Protein AF-L8GCL2-F1 (afdb_monomer)

Radius of gyration: 21.49 Å; Cα contacts (8 Å, |Δi|>4): 39; chains: 1; bounding box: 48×72×43 Å

Mean predicted aligned error: 13.48 Å

Nearest PDB structures (foldseek):
  8ijm-assembly1_A  TM=4.535E-01  e=7.725E+00  Rattus
  4wwf-assembly1_A-3  TM=2.979E-01  e=4.699E+00  Cupriavidus metallidurans CH34
  4wwf-assembly2_B-2  TM=3.546E-01  e=8.221E+00  Cupriavidus metallidurans CH34

Organism: Acanthamoeba castellanii (strain ATCC 30010 / Neff) (NCBI:txid1257118)

InterPro domains:
  IPR007918 Mitochondrial distribution/morphology family 35/apoptosis [PF05254] (31-89)
  IPR007918 Mitochondrial distribution/morphology family 35/apoptosis [PTHR46403] (29-92)

pLDDT: mean 75.1, std 18.3, range [28.34, 94.44]

Solvent-accessible surface area (backbone atoms only — not comparable to full-atom values): 6617 Å² total; per-residue (Å²): 142,78,83,82,90,77,89,85,83,87,81,89,81,95,64,98,60,83,76,84,74,57,88,85,56,57,64,89,44,87,66,48,54,47,70,43,41,50,60,24,47,59,45,42,54,57,47,48,63,31,35,80,71,69,77,44,90,67,77,82,47,49,70,44,42,53,54,29,51,50,47,51,51,51,40,29,49,76,70,71,44,46,67,54,63,60,56,66,72,54,57,72,64,71,47,47,63,56,56,59,64,70,74,114

Foldseek 3Di:
DDDDDDDDDDDDDPDPDPPLCCVVFDLVDPCGLVVLVVLLVVVVVVQVVCVVVVNDPDPPSVVSVVSSVVRVCVSCVVVVNNVVVVVVVDDPCVCVVVVVVVVD

Secondary structure (DSSP, 8-state):
---------------SS-----TT--TTSTTTTHHHHHHHHHHHHHHHHHHTTT---S-TTHHHHHHHHHHHHHHHHHTT-HHHHHHHTS-GGGGHHHHHHTT-

Structure (mmCIF, N/CA/C/O backbone):
data_AF-L8GCL2-F1
#
_entry.id   AF-L8GCL2-F1
#
loop_
_atom_site.group_PDB
_atom_site.id
_atom_site.type_symbol
_atom_site.label_atom_id
_atom_site.label_alt_id
_atom_site.label_comp_id
_atom_site.label_asym_id
_atom_site.label_entity_id
_atom_site.label_seq_id
_atom_site.pdbx_PDB_ins_code
_atom_site.Cartn_x
_atom_site.Cartn_y
_atom_site.Cartn_z
_atom_site.occupancy
_atom_site.B_iso_or_equiv
_atom_site.auth_seq_id
_atom_site.auth_comp_id
_atom_site.auth_asym_id
_atom_site.auth_atom_id
_atom_site.pdbx_PDB_model_num
ATOM 1 N N . MET A 1 1 ? 35.495 -35.179 -23.132 1.00 39.00 1 MET A N 1
ATOM 2 C CA . MET A 1 1 ? 34.180 -34.550 -23.377 1.00 39.00 1 MET A CA 1
ATOM 3 C C . MET A 1 1 ? 33.341 -34.724 -22.124 1.00 39.00 1 MET A C 1
ATOM 5 O O . MET A 1 1 ? 33.118 -35.861 -21.756 1.00 39.00 1 MET A O 1
ATOM 9 N N . SER A 1 2 ? 32.859 -33.744 -21.382 1.00 42.06 2 SER A N 1
ATOM 10 C CA . SER A 1 2 ? 33.293 -32.388 -21.056 1.00 42.06 2 SER A CA 1
ATOM 11 C C . SER A 1 2 ? 32.571 -32.106 -19.733 1.00 42.06 2 SER A C 1
ATOM 13 O O . SER A 1 2 ? 31.352 -32.066 -19.709 1.00 42.06 2 SER A O 1
ATOM 15 N N . GLN A 1 3 ? 33.346 -32.065 -18.651 1.00 43.91 3 GLN A N 1
ATOM 16 C CA . GLN A 1 3 ? 33.168 -31.323 -17.396 1.00 43.91 3 GLN A CA 1
ATOM 17 C C . GLN A 1 3 ? 31.730 -30.956 -16.961 1.00 43.91 3 GLN A C 1
ATOM 19 O O . GLN A 1 3 ? 31.133 -30.015 -17.474 1.00 43.91 3 GLN A O 1
ATOM 24 N N . GLN A 1 4 ? 31.250 -31.628 -15.910 1.00 48.34 4 GLN A N 1
ATOM 25 C CA . GLN A 1 4 ? 30.406 -31.006 -14.881 1.00 48.34 4 GLN A CA 1
ATOM 26 C C . GLN A 1 4 ? 31.279 -30.070 -14.024 1.00 48.34 4 GLN A C 1
ATOM 28 O O . GLN A 1 4 ? 32.401 -30.467 -13.699 1.00 48.34 4 GLN A O 1
ATOM 33 N N . PRO A 1 5 ? 30.791 -28.907 -13.565 1.00 50.75 5 PRO A N 1
ATOM 34 C CA . PRO A 1 5 ? 31.339 -28.262 -12.383 1.00 50.75 5 PRO A CA 1
ATOM 35 C C . PRO A 1 5 ? 30.632 -28.779 -11.126 1.00 50.75 5 PRO A C 1
ATOM 37 O O . PRO A 1 5 ? 29.406 -28.872 -11.062 1.00 50.75 5 PRO A O 1
ATOM 40 N N . LYS A 1 6 ? 31.461 -29.107 -10.141 1.00 37.75 6 LYS A N 1
ATOM 41 C CA . LYS A 1 6 ? 31.167 -29.510 -8.768 1.00 37.75 6 LYS A CA 1
ATOM 42 C C . LYS A 1 6 ? 31.747 -28.423 -7.844 1.00 37.75 6 LYS A C 1
ATOM 44 O O . LYS A 1 6 ? 32.737 -27.806 -8.231 1.00 37.75 6 LYS A O 1
ATOM 49 N N . GLU A 1 7 ? 31.156 -28.300 -6.646 1.00 41.28 7 GLU A N 1
ATOM 50 C CA . GLU A 1 7 ? 31.652 -27.611 -5.425 1.00 41.28 7 GLU A CA 1
ATOM 51 C C . GLU A 1 7 ? 31.465 -26.077 -5.325 1.00 41.28 7 GLU A C 1
ATOM 53 O O . GLU A 1 7 ? 31.474 -25.390 -6.335 1.00 41.28 7 GLU A O 1
ATOM 58 N N . GLU A 1 8 ? 31.261 -25.441 -4.159 1.00 33.53 8 GLU A N 1
ATOM 59 C CA . GLU A 1 8 ? 31.240 -25.843 -2.734 1.00 33.53 8 GLU A CA 1
ATOM 60 C C . GLU A 1 8 ? 30.460 -24.800 -1.891 1.00 33.53 8 GLU A C 1
ATOM 62 O O . GLU A 1 8 ? 30.098 -23.728 -2.373 1.00 33.53 8 GLU A O 1
ATOM 67 N N . ALA A 1 9 ? 30.186 -25.138 -0.630 1.00 38.72 9 ALA A N 1
ATOM 68 C CA . ALA A 1 9 ? 29.299 -24.447 0.305 1.00 38.72 9 ALA A CA 1
ATOM 69 C C . ALA A 1 9 ? 29.918 -23.268 1.107 1.00 38.72 9 ALA A C 1
ATOM 71 O O . ALA A 1 9 ? 31.077 -23.340 1.490 1.00 38.72 9 ALA A O 1
ATOM 72 N N . ALA A 1 10 ? 29.042 -22.300 1.461 1.00 49.88 10 ALA A N 1
ATOM 73 C CA . ALA A 1 10 ? 28.912 -21.501 2.716 1.00 49.88 10 ALA A CA 1
ATOM 74 C C . ALA A 1 10 ? 30.082 -20.572 3.173 1.00 49.88 10 ALA A C 1
ATOM 76 O O . ALA A 1 10 ? 31.236 -20.950 3.009 1.00 49.88 10 ALA A O 1
ATOM 77 N N . PRO A 1 11 ? 29.842 -19.373 3.789 1.00 44.38 11 PRO A N 1
ATOM 78 C CA . P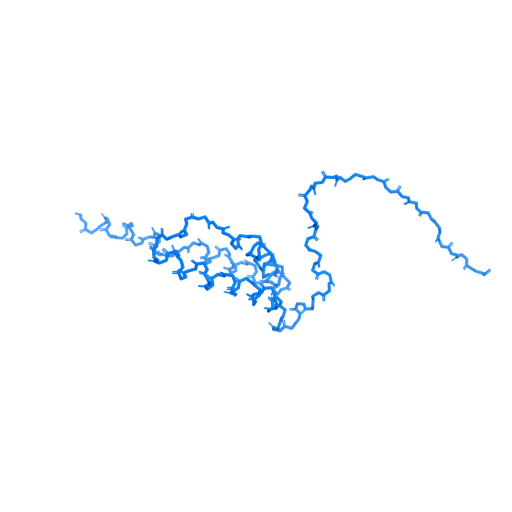RO A 1 11 ? 29.115 -19.221 5.073 1.00 44.38 11 PRO A CA 1
ATOM 79 C C . PRO A 1 11 ? 28.290 -17.915 5.283 1.00 44.38 11 PRO A C 1
ATOM 81 O O . PRO A 1 11 ? 28.498 -16.935 4.587 1.00 44.38 11 PRO A O 1
ATOM 84 N N . GLY A 1 12 ? 27.406 -17.916 6.301 1.00 36.84 12 GLY A N 1
ATOM 85 C CA . GLY A 1 12 ? 26.931 -16.761 7.110 1.00 36.84 12 GLY A CA 1
ATOM 86 C C . GLY A 1 12 ? 26.311 -15.551 6.383 1.00 36.84 12 GLY A C 1
ATOM 87 O O . GLY A 1 12 ? 26.965 -14.862 5.621 1.00 36.84 12 GLY A O 1
ATOM 88 N N . ASP A 1 13 ? 25.059 -15.181 6.632 1.00 28.34 13 ASP A N 1
ATOM 89 C CA . ASP A 1 13 ? 24.700 -14.497 7.876 1.00 28.34 13 ASP A CA 1
ATOM 90 C C . ASP A 1 13 ? 23.242 -14.781 8.258 1.00 28.34 13 ASP A C 1
ATOM 92 O O . ASP A 1 13 ? 22.306 -14.614 7.472 1.00 28.34 13 ASP A O 1
ATOM 96 N N . ALA A 1 14 ? 23.065 -15.239 9.492 1.00 40.44 14 ALA A N 1
ATOM 97 C CA . ALA A 1 14 ? 21.773 -15.368 10.127 1.00 40.44 14 ALA A CA 1
ATOM 98 C C . ALA A 1 14 ? 21.280 -13.974 10.540 1.00 40.44 14 ALA A C 1
ATOM 100 O O . ALA A 1 14 ? 21.474 -13.556 11.678 1.00 40.44 14 ALA A O 1
ATOM 101 N N . SER A 1 15 ? 20.589 -13.282 9.636 1.00 39.16 15 SER A N 1
ATOM 102 C CA . SER A 1 15 ? 19.692 -12.189 10.005 1.00 39.16 15 SER A CA 1
ATOM 103 C C . SER A 1 15 ? 18.261 -12.679 9.831 1.00 39.16 15 SER A C 1
ATOM 105 O O . SER A 1 15 ? 17.789 -12.907 8.719 1.00 39.16 15 SER A O 1
ATOM 107 N N . SER A 1 16 ? 17.601 -12.936 10.960 1.00 43.00 16 SER A N 1
ATOM 108 C CA . SER A 1 16 ? 16.222 -13.409 11.075 1.00 43.00 16 SER A CA 1
ATOM 109 C C . SER A 1 16 ? 15.232 -12.504 10.339 1.00 43.00 16 SER A C 1
ATOM 111 O O . SER A 1 16 ? 14.629 -11.612 10.926 1.00 43.00 16 SER A O 1
ATOM 113 N N . SER A 1 17 ? 15.042 -12.749 9.051 1.00 47.69 17 SER A N 1
ATOM 114 C CA . SER A 1 17 ? 13.835 -12.489 8.267 1.00 47.69 17 SER A CA 1
ATOM 115 C C . SER A 1 17 ? 14.044 -13.182 6.923 1.00 47.69 17 SER A C 1
ATOM 117 O O . SER A 1 17 ? 15.087 -12.959 6.309 1.00 47.69 17 SER A O 1
ATOM 119 N N . PRO A 1 18 ? 13.121 -14.044 6.455 1.00 53.69 18 PRO A N 1
ATOM 120 C CA . PRO A 1 18 ? 13.263 -14.634 5.131 1.00 53.69 18 PRO A CA 1
ATOM 121 C C . PRO A 1 18 ? 13.431 -13.492 4.117 1.00 53.69 18 PRO A C 1
ATOM 123 O O . PRO A 1 18 ? 12.629 -12.550 4.165 1.00 53.69 18 PRO A O 1
ATOM 126 N N . PRO A 1 19 ? 14.463 -13.521 3.247 1.00 54.94 19 PRO A N 1
ATOM 127 C CA . PRO A 1 19 ? 14.563 -12.549 2.175 1.00 54.94 19 PRO A CA 1
ATOM 128 C C . PRO A 1 19 ? 13.243 -12.603 1.421 1.00 54.94 19 PRO A C 1
ATOM 130 O O . PRO A 1 19 ? 12.741 -13.682 1.098 1.00 54.94 19 PRO A O 1
ATOM 133 N N . LEU A 1 20 ? 12.634 -11.436 1.241 1.00 62.34 20 LEU A N 1
ATOM 134 C CA . LEU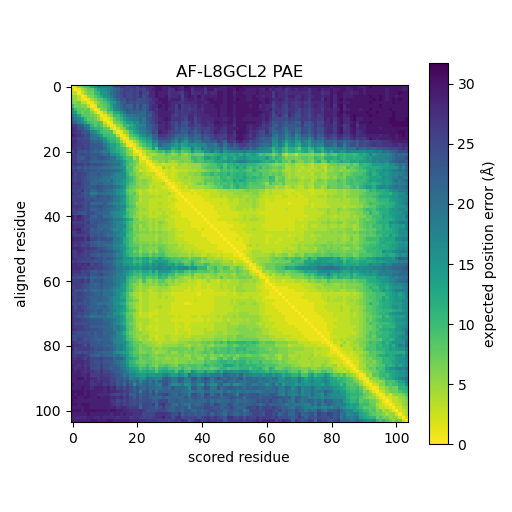 A 1 20 ? 11.443 -11.307 0.423 1.00 62.34 20 LEU A CA 1
ATOM 135 C C . LEU A 1 20 ? 11.881 -11.580 -1.012 1.00 62.34 20 LEU A C 1
ATOM 137 O O . LEU A 1 20 ? 12.326 -10.688 -1.729 1.00 62.34 20 LEU A O 1
ATOM 141 N N . ASP A 1 21 ? 11.879 -12.858 -1.364 1.00 67.75 21 ASP A N 1
ATOM 142 C CA . ASP A 1 21 ? 12.322 -13.355 -2.646 1.00 67.75 21 ASP A CA 1
ATOM 143 C C . ASP A 1 21 ? 11.264 -12.994 -3.688 1.00 67.75 21 ASP A C 1
ATOM 145 O O . ASP A 1 21 ? 10.290 -13.708 -3.915 1.00 67.75 21 ASP A O 1
ATOM 149 N N . PHE A 1 22 ? 11.426 -11.818 -4.290 1.00 7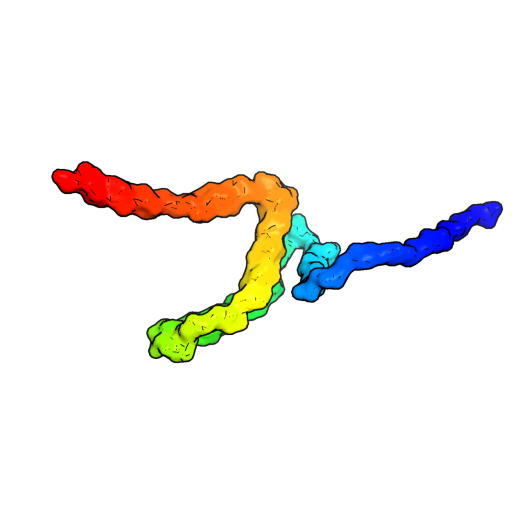4.06 22 PHE A N 1
ATOM 150 C CA . PHE A 1 22 ? 10.584 -11.358 -5.392 1.00 74.06 22 PHE A CA 1
ATOM 151 C C . PHE A 1 22 ? 11.047 -11.918 -6.746 1.00 74.06 22 PHE A C 1
ATOM 153 O O . PHE A 1 22 ? 10.579 -11.460 -7.784 1.00 74.06 22 PHE A O 1
ATOM 160 N N . SER A 1 23 ? 11.952 -12.906 -6.755 1.00 72.56 23 SER A N 1
ATOM 161 C CA . SER A 1 23 ? 12.538 -13.484 -7.971 1.00 72.56 23 SER A CA 1
ATOM 162 C C . SER A 1 23 ? 11.509 -14.166 -8.890 1.00 72.56 23 SER A C 1
ATOM 164 O O . SER A 1 23 ? 11.764 -14.328 -10.081 1.00 72.56 23 SER A O 1
ATOM 166 N N . GLY A 1 24 ? 10.321 -14.498 -8.368 1.00 78.00 24 GLY A N 1
ATOM 167 C CA . GLY A 1 24 ? 9.183 -15.011 -9.139 1.00 78.00 24 GLY A CA 1
ATOM 168 C C . GLY A 1 24 ? 8.216 -13.950 -9.682 1.00 78.00 24 GLY A C 1
ATOM 169 O O . GLY A 1 24 ? 7.252 -14.310 -10.357 1.00 78.00 24 GLY A O 1
ATOM 170 N N . ILE A 1 25 ? 8.424 -12.661 -9.387 1.00 83.88 25 ILE A N 1
ATOM 171 C CA . ILE A 1 25 ? 7.512 -11.586 -9.796 1.00 83.88 25 ILE A CA 1
ATOM 172 C C . ILE A 1 25 ? 8.024 -10.921 -11.071 1.00 83.88 25 ILE A C 1
ATOM 174 O O . ILE A 1 25 ? 9.102 -10.334 -11.113 1.00 83.88 25 ILE A O 1
ATOM 178 N N . ASP A 1 26 ? 7.197 -10.953 -12.110 1.00 85.19 26 ASP A N 1
ATOM 179 C CA . ASP A 1 26 ? 7.460 -10.244 -13.356 1.00 85.19 26 ASP A CA 1
ATOM 180 C C . ASP A 1 26 ? 7.039 -8.771 -13.238 1.00 85.19 26 ASP A C 1
ATOM 182 O O . ASP A 1 26 ? 5.872 -8.421 -13.424 1.00 85.19 26 ASP A O 1
ATOM 186 N N . PHE A 1 27 ? 8.000 -7.892 -12.944 1.00 85.25 27 PHE A N 1
ATOM 187 C CA . PHE A 1 27 ? 7.771 -6.448 -12.815 1.00 85.25 27 PHE A CA 1
ATOM 188 C C . PHE A 1 27 ? 7.389 -5.740 -14.123 1.00 85.25 27 PHE A C 1
ATOM 190 O O . PHE A 1 27 ? 6.994 -4.569 -14.077 1.00 85.25 27 PHE A O 1
ATOM 197 N N . SER A 1 28 ? 7.466 -6.416 -15.277 1.00 84.56 28 SER A N 1
ATOM 198 C CA . SER A 1 28 ? 6.953 -5.886 -16.545 1.00 84.56 28 SER A CA 1
ATOM 199 C C . SER A 1 28 ? 5.425 -5.789 -16.537 1.00 84.56 28 SER A C 1
ATOM 201 O O . SER A 1 28 ? 4.854 -4.918 -17.195 1.00 84.56 28 SER A O 1
ATOM 203 N N . LYS A 1 29 ? 4.755 -6.630 -15.741 1.00 85.44 29 LYS A N 1
ATOM 204 C CA . LYS A 1 29 ? 3.297 -6.675 -15.669 1.00 85.44 29 LYS A CA 1
ATOM 205 C C . LYS A 1 29 ? 2.716 -5.595 -14.755 1.00 85.44 29 LYS A C 1
ATOM 207 O O . LYS A 1 29 ? 3.232 -5.344 -13.654 1.00 85.44 29 LYS A O 1
ATOM 212 N N . PRO A 1 30 ? 1.577 -4.987 -15.132 1.00 79.00 30 PRO A N 1
ATOM 213 C CA . PRO A 1 30 ? 0.868 -4.085 -14.236 1.00 79.00 30 PRO A CA 1
ATOM 214 C C . PRO A 1 30 ? 0.355 -4.838 -13.001 1.00 79.00 30 PRO A C 1
ATOM 216 O O . PRO A 1 30 ? 0.322 -4.241 -11.927 1.00 79.00 30 PRO A O 1
ATOM 219 N N . GLU A 1 31 ? 0.099 -6.147 -13.113 1.00 86.38 31 GLU A N 1
ATOM 220 C CA . GLU A 1 31 ? -0.348 -6.996 -12.002 1.00 86.38 31 GLU A CA 1
ATOM 221 C C . GLU A 1 31 ? 0.743 -7.337 -10.974 1.00 86.38 31 GLU A C 1
ATOM 223 O O . GLU A 1 31 ? 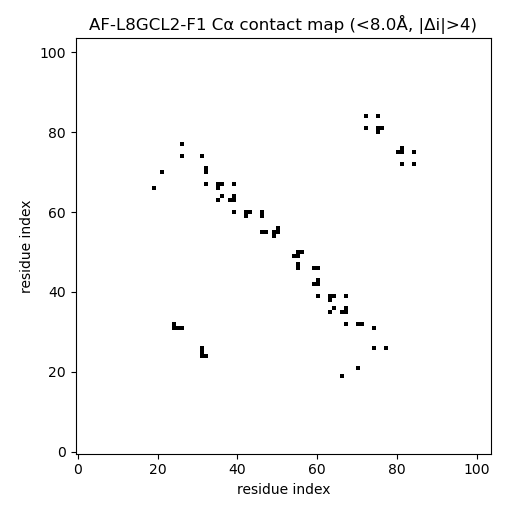0.450 -7.902 -9.921 1.00 86.38 31 GLU A O 1
ATOM 228 N N . ALA A 1 32 ? 2.006 -6.981 -11.232 1.00 81.44 32 ALA A N 1
ATOM 229 C CA . ALA A 1 32 ? 3.081 -7.223 -10.276 1.00 81.44 32 ALA A CA 1
ATOM 230 C C . ALA A 1 32 ? 2.768 -6.552 -8.928 1.00 81.44 32 ALA A C 1
ATOM 232 O O . ALA A 1 32 ? 2.503 -5.343 -8.897 1.00 81.44 32 ALA A O 1
ATOM 233 N N . CYS A 1 33 ? 2.850 -7.339 -7.848 1.00 90.00 33 CYS A N 1
ATOM 234 C CA . CYS A 1 33 ? 2.519 -6.995 -6.458 1.00 90.00 33 CYS A CA 1
ATOM 235 C C . CYS A 1 33 ? 1.020 -6.943 -6.093 1.00 90.00 33 CYS A C 1
ATOM 237 O O . CYS A 1 33 ? 0.720 -6.601 -4.948 1.00 90.00 33 CYS A O 1
ATOM 239 N N . LEU A 1 34 ? 0.086 -7.269 -7.001 1.00 90.38 34 LEU A N 1
ATOM 240 C CA . LEU A 1 34 ? -1.353 -7.231 -6.689 1.00 90.38 34 LEU A CA 1
ATOM 241 C C . LEU A 1 34 ? -1.762 -8.247 -5.619 1.00 90.38 34 LEU A C 1
ATOM 243 O O . LEU A 1 34 ? -2.498 -7.875 -4.714 1.00 90.38 34 LEU A O 1
ATOM 247 N N . ASP A 1 35 ? -1.232 -9.469 -5.651 1.00 90.00 35 ASP A N 1
ATOM 248 C CA . ASP A 1 35 ? -1.565 -10.490 -4.644 1.00 90.00 35 ASP A CA 1
ATOM 249 C C . ASP A 1 35 ? -1.160 -10.036 -3.228 1.00 90.00 35 ASP A C 1
ATOM 251 O O . ASP A 1 35 ? -1.926 -10.142 -2.273 1.00 90.00 35 ASP A O 1
ATOM 255 N N . LEU A 1 36 ? 0.027 -9.425 -3.107 1.00 90.44 36 LEU A N 1
ATOM 256 C CA . LEU A 1 36 ? 0.522 -8.851 -1.850 1.00 90.44 36 LEU A CA 1
ATOM 257 C C . LEU A 1 36 ? -0.307 -7.642 -1.403 1.00 90.44 36 LEU A C 1
ATOM 259 O O . LEU A 1 36 ? -0.474 -7.412 -0.204 1.00 90.44 36 LEU A O 1
ATOM 263 N N . LYS A 1 37 ? -0.808 -6.854 -2.362 1.00 92.00 37 LYS A N 1
ATOM 264 C CA . LYS A 1 37 ? -1.727 -5.751 -2.083 1.00 92.00 37 LYS A CA 1
ATOM 265 C C . LYS A 1 37 ? -3.037 -6.281 -1.521 1.00 92.00 37 LYS A C 1
ATOM 267 O O . LYS A 1 37 ? -3.511 -5.740 -0.534 1.00 92.00 37 LYS A O 1
ATOM 272 N N . GLU A 1 38 ? -3.611 -7.309 -2.137 1.00 93.50 38 GLU A N 1
ATOM 273 C CA . GLU A 1 38 ? -4.898 -7.857 -1.722 1.00 93.50 38 GLU A CA 1
ATOM 274 C C . GLU A 1 38 ? -4.821 -8.461 -0.313 1.00 93.50 38 GLU A C 1
ATOM 276 O O . GLU A 1 38 ? -5.664 -8.151 0.528 1.00 93.50 38 GLU A O 1
ATOM 281 N N . GLU A 1 39 ? -3.766 -9.230 -0.020 1.00 91.75 39 GLU A N 1
ATOM 282 C CA . GLU A 1 39 ? -3.499 -9.761 1.326 1.00 91.75 39 GLU A CA 1
ATOM 283 C C . GLU A 1 39 ? -3.417 -8.632 2.368 1.00 91.75 39 GLU A C 1
ATOM 285 O O . GLU A 1 39 ? -4.036 -8.698 3.435 1.00 91.75 39 GLU A O 1
ATOM 290 N N . HIS A 1 40 ? -2.682 -7.562 2.046 1.00 93.38 40 HIS A N 1
ATOM 291 C CA . HIS A 1 40 ? -2.558 -6.409 2.928 1.00 93.38 40 HIS A CA 1
ATOM 292 C C . HIS A 1 40 ? -3.880 -5.646 3.095 1.00 93.38 40 HIS A C 1
ATOM 294 O O . HIS A 1 40 ? -4.268 -5.340 4.223 1.00 93.38 40 HIS A O 1
ATOM 300 N N . ASP A 1 41 ? -4.582 -5.355 1.999 1.00 93.38 41 ASP A N 1
ATOM 301 C CA . ASP A 1 41 ? -5.824 -4.580 1.980 1.00 93.38 41 ASP A CA 1
ATOM 302 C C . ASP A 1 41 ? -6.937 -5.296 2.758 1.00 93.38 41 ASP A C 1
ATOM 304 O O . ASP A 1 41 ? -7.674 -4.656 3.509 1.00 93.38 41 ASP A O 1
ATOM 308 N N . GLN A 1 42 ? -7.045 -6.626 2.642 1.00 94.44 42 GLN A N 1
ATOM 309 C CA . GLN A 1 42 ? -8.005 -7.414 3.422 1.00 94.44 42 GLN A CA 1
ATOM 310 C C . GLN A 1 42 ? -7.774 -7.247 4.930 1.00 94.44 42 GLN A C 1
ATOM 312 O O . GLN A 1 42 ? -8.722 -6.985 5.677 1.00 94.44 42 GLN A O 1
ATOM 317 N N . CYS A 1 43 ? -6.518 -7.329 5.378 1.00 92.50 43 CYS A N 1
ATOM 318 C CA . CYS A 1 43 ? -6.166 -7.067 6.773 1.00 92.50 43 CYS A CA 1
ATOM 319 C C . CYS A 1 43 ? -6.460 -5.608 7.153 1.00 92.50 43 CYS A C 1
ATOM 321 O O . CYS A 1 43 ? -7.094 -5.337 8.177 1.00 92.50 43 CYS A O 1
ATOM 323 N N . PHE A 1 44 ? -6.038 -4.663 6.309 1.00 93.25 44 PHE A N 1
ATOM 324 C CA . PHE A 1 44 ? -6.168 -3.234 6.559 1.00 93.25 44 PHE A CA 1
ATOM 325 C C . PHE A 1 44 ? -7.627 -2.800 6.692 1.00 93.25 44 PHE A C 1
ATOM 327 O O . PHE A 1 44 ? -7.936 -2.023 7.587 1.00 93.25 44 PHE A O 1
ATOM 334 N N . HIS A 1 45 ? -8.546 -3.317 5.875 1.00 92.12 45 HIS A N 1
ATOM 335 C CA . HIS A 1 45 ? -9.966 -2.971 5.974 1.00 92.12 45 HIS A CA 1
ATOM 336 C C . HIS A 1 45 ? -10.586 -3.412 7.304 1.00 92.12 45 HIS A C 1
ATOM 338 O O . HIS A 1 45 ? -11.345 -2.656 7.917 1.00 92.12 45 HIS A O 1
ATOM 344 N N . VAL A 1 46 ? -10.236 -4.609 7.784 1.00 92.25 46 VAL A N 1
ATOM 345 C CA . VAL A 1 46 ? -10.688 -5.102 9.094 1.00 92.25 46 VAL A CA 1
ATOM 346 C C . VAL A 1 46 ? -10.092 -4.257 10.215 1.00 92.25 46 VAL A C 1
ATOM 348 O O . VAL A 1 46 ? -10.806 -3.846 11.131 1.00 92.25 46 VAL A O 1
ATOM 351 N N . TRP A 1 47 ? -8.794 -3.971 10.133 1.00 92.75 47 TRP A N 1
ATOM 352 C CA . TRP A 1 47 ? -8.106 -3.130 11.104 1.00 92.75 47 TRP A CA 1
ATOM 353 C C . TRP A 1 47 ? -8.681 -1.712 11.135 1.00 92.75 47 TRP A C 1
ATOM 355 O O . TRP A 1 47 ? -8.991 -1.205 12.207 1.00 92.75 47 TRP A O 1
ATOM 365 N N . LEU A 1 48 ? -8.926 -1.102 9.975 1.00 92.00 48 LEU A N 1
ATOM 366 C CA . LEU A 1 48 ? -9.493 0.237 9.845 1.00 92.00 48 LEU A CA 1
ATOM 367 C C . LEU A 1 48 ? -10.879 0.317 10.493 1.00 92.00 48 LEU A C 1
ATOM 369 O O . LEU A 1 48 ? -11.171 1.270 11.214 1.00 92.00 48 LEU A O 1
ATOM 373 N N . ALA A 1 49 ? -11.716 -0.708 10.300 1.00 92.12 49 ALA A N 1
ATOM 374 C CA . ALA A 1 49 ? -13.031 -0.780 10.932 1.00 92.12 49 ALA A CA 1
ATOM 375 C C . ALA A 1 49 ? -12.955 -0.814 12.471 1.00 92.12 49 ALA A C 1
ATOM 377 O O . ALA A 1 49 ? -13.843 -0.274 13.133 1.00 92.12 49 ALA A O 1
ATOM 378 N N . LYS A 1 50 ? -11.906 -1.419 13.044 1.00 90.25 50 LYS A N 1
ATOM 379 C CA . LYS A 1 50 ? -11.633 -1.407 14.492 1.00 90.25 50 LYS A CA 1
ATOM 380 C C . LYS A 1 50 ? -10.979 -0.098 14.947 1.00 90.25 50 LYS A C 1
ATOM 382 O O . LYS A 1 50 ? -11.320 0.422 16.005 1.00 90.25 50 LYS A O 1
ATOM 387 N N . PHE A 1 51 ? -10.070 0.458 14.146 1.00 91.06 51 PHE A N 1
ATOM 388 C CA . PHE A 1 51 ? -9.349 1.700 14.432 1.00 91.06 51 PHE A CA 1
ATOM 389 C C . PHE A 1 51 ? -10.306 2.890 14.533 1.00 91.06 51 PHE A C 1
ATOM 391 O O . PHE A 1 51 ? -10.256 3.643 15.501 1.00 91.06 51 PHE A O 1
ATOM 398 N N . VAL A 1 52 ? -11.257 3.009 13.598 1.00 91.44 52 VAL A N 1
ATOM 399 C CA . VAL A 1 52 ? -12.287 4.067 13.620 1.00 91.44 52 VAL A CA 1
ATOM 400 C C . VAL A 1 52 ? -13.182 3.975 14.865 1.00 91.44 52 VAL A C 1
ATOM 402 O O . VAL A 1 52 ? -13.689 4.990 15.336 1.00 91.44 52 VAL A O 1
ATOM 405 N N . LYS A 1 53 ? -13.351 2.776 15.433 1.00 91.94 53 LYS A N 1
ATOM 406 C CA . LYS A 1 53 ? -14.087 2.550 16.688 1.00 91.94 53 LYS A CA 1
ATOM 407 C C . LYS A 1 53 ? -13.231 2.751 17.944 1.00 91.94 53 LYS A C 1
ATOM 409 O O . LYS A 1 53 ? -13.767 2.711 19.046 1.00 91.94 53 LYS A O 1
ATOM 414 N N . GLY A 1 54 ? -11.920 2.959 17.793 1.00 89.50 54 GLY A N 1
ATOM 415 C CA . GLY A 1 54 ? -10.963 3.067 18.897 1.00 89.50 54 GLY A CA 1
ATOM 416 C C . GLY A 1 54 ? -10.571 1.727 19.533 1.00 89.50 54 GLY A C 1
ATOM 417 O O . GLY A 1 54 ? -9.946 1.717 20.589 1.00 89.50 54 GLY A O 1
ATOM 418 N N . GLU A 1 55 ? -10.927 0.598 18.914 1.00 84.12 55 GLU A N 1
ATOM 419 C CA . GLU A 1 55 ? -10.670 -0.754 19.434 1.00 84.12 55 GLU A CA 1
ATOM 420 C C . GLU A 1 55 ? -9.300 -1.302 19.008 1.00 84.12 55 GLU A C 1
ATOM 422 O O . GLU A 1 55 ? -8.732 -2.152 19.691 1.00 84.12 55 GLU A O 1
ATOM 427 N N . ALA A 1 56 ? -8.748 -0.809 17.895 1.00 79.94 56 ALA A N 1
ATOM 428 C CA . ALA A 1 56 ? -7.412 -1.166 17.426 1.00 79.94 56 ALA A CA 1
ATOM 429 C C . ALA A 1 56 ? -6.460 0.027 17.570 1.00 79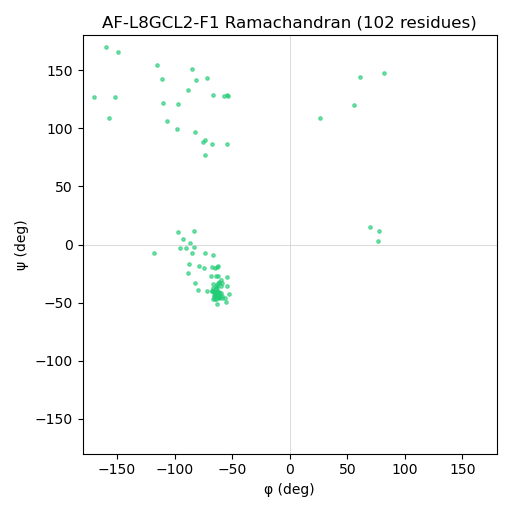.94 56 ALA A C 1
ATOM 431 O O . ALA A 1 56 ? -6.698 1.084 16.993 1.00 79.94 56 ALA A O 1
ATOM 432 N N . GLN A 1 57 ? -5.376 -0.154 18.329 1.00 69.88 57 GLN A N 1
ATOM 433 C CA . GLN A 1 57 ? -4.291 0.832 18.485 1.00 69.88 57 GLN A CA 1
ATOM 434 C C . GLN A 1 57 ? -2.934 0.321 17.977 1.00 69.88 57 GLN A C 1
ATOM 436 O O . GLN A 1 57 ? -1.963 1.070 17.932 1.00 69.88 57 GLN A O 1
ATOM 441 N N . THR A 1 58 ? -2.851 -0.955 17.603 1.00 76.38 58 THR A N 1
ATOM 442 C CA . THR A 1 58 ? -1.616 -1.620 17.174 1.00 76.38 58 THR A CA 1
ATOM 443 C C . THR A 1 58 ? -1.651 -1.943 15.689 1.00 76.38 58 THR A C 1
ATOM 445 O O . THR A 1 58 ? -2.687 -2.363 15.180 1.00 76.38 58 THR A O 1
ATOM 448 N N . ASP A 1 59 ? -0.515 -1.802 15.004 1.00 78.06 59 ASP A N 1
ATOM 449 C CA . ASP A 1 59 ? -0.364 -2.142 13.585 1.00 78.06 59 ASP A CA 1
ATOM 450 C C . ASP A 1 59 ? -0.318 -3.666 13.362 1.00 78.06 59 ASP A C 1
ATOM 452 O O . ASP A 1 59 ? 0.737 -4.258 13.131 1.00 78.06 59 ASP A O 1
ATOM 456 N N . GLU A 1 60 ? -1.483 -4.312 13.413 1.00 84.00 60 GLU A N 1
ATOM 457 C CA . GLU A 1 60 ? -1.648 -5.759 13.185 1.00 84.00 60 GLU A CA 1
ATOM 458 C C . GLU A 1 60 ? -1.214 -6.169 11.763 1.00 84.00 60 GLU A C 1
ATOM 460 O O . GLU A 1 60 ? -0.654 -7.243 11.549 1.00 84.00 60 GLU A O 1
ATOM 465 N N . CYS A 1 61 ? -1.416 -5.281 10.785 1.00 89.69 61 CYS A N 1
ATOM 466 C CA . CYS A 1 61 ? -1.172 -5.545 9.365 1.00 89.69 61 CYS A CA 1
ATOM 467 C C . CYS A 1 61 ? 0.232 -5.143 8.887 1.00 89.69 61 CYS A C 1
ATOM 469 O O . CYS A 1 61 ? 0.537 -5.262 7.698 1.00 89.69 61 CYS A O 1
ATOM 471 N N . LYS A 1 62 ? 1.113 -4.693 9.788 1.00 88.00 62 LYS A N 1
ATOM 472 C CA . LYS A 1 62 ? 2.479 -4.262 9.459 1.00 88.00 62 LYS A CA 1
ATOM 473 C C . LYS A 1 62 ? 3.318 -5.274 8.653 1.00 88.00 62 LYS A C 1
ATOM 475 O O . LYS A 1 62 ? 3.958 -4.838 7.699 1.00 88.00 62 LYS A O 1
ATOM 480 N N . PRO A 1 63 ? 3.314 -6.594 8.937 1.00 88.44 63 PRO A N 1
ATOM 481 C CA . PRO A 1 63 ? 4.144 -7.532 8.174 1.00 88.44 63 PRO A CA 1
ATOM 482 C C . PRO A 1 63 ? 3.693 -7.678 6.712 1.00 88.44 63 PRO A C 1
ATOM 484 O O . PRO A 1 63 ? 4.529 -7.708 5.811 1.00 88.44 63 PRO A O 1
ATOM 487 N N . SER A 1 64 ? 2.380 -7.712 6.453 1.00 88.25 64 SER A N 1
ATOM 488 C CA . SER A 1 64 ? 1.838 -7.728 5.081 1.00 88.25 64 SER A CA 1
ATOM 489 C C . SER A 1 64 ? 2.148 -6.420 4.339 1.00 88.25 64 SER A C 1
ATOM 491 O O . SER A 1 64 ? 2.557 -6.435 3.177 1.00 88.25 64 SER A O 1
ATOM 493 N N . TRP A 1 65 ? 2.062 -5.287 5.048 1.00 90.19 65 TRP A N 1
ATOM 494 C CA . TRP A 1 65 ? 2.383 -3.967 4.510 1.00 90.19 65 TRP A CA 1
ATOM 495 C C . TRP A 1 65 ? 3.836 -3.864 4.059 1.00 90.19 65 TRP A 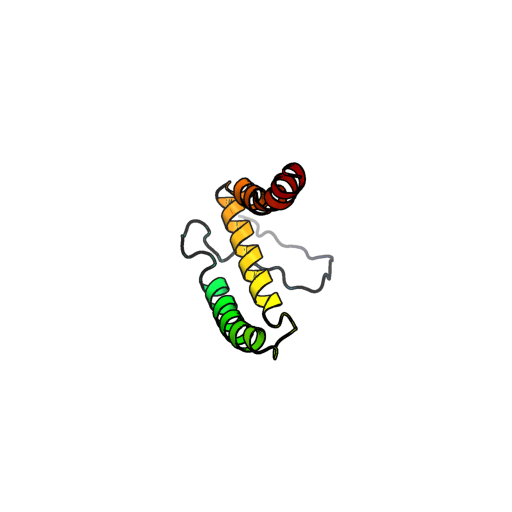C 1
ATOM 497 O O . TRP A 1 65 ? 4.117 -3.345 2.981 1.00 90.19 65 TRP A O 1
ATOM 507 N N . GLU A 1 66 ? 4.773 -4.348 4.875 1.00 90.88 66 GLU A N 1
ATOM 508 C CA . GLU A 1 66 ? 6.200 -4.295 4.557 1.00 90.88 66 GLU A CA 1
ATOM 509 C C . GLU A 1 66 ? 6.529 -5.122 3.309 1.00 90.88 66 GLU A C 1
ATOM 511 O O . GLU A 1 66 ? 7.290 -4.649 2.461 1.00 90.88 66 GLU A O 1
ATOM 516 N N . ARG A 1 67 ? 5.879 -6.282 3.123 1.00 89.88 67 ARG A N 1
ATOM 517 C CA . ARG A 1 67 ? 6.016 -7.079 1.892 1.00 89.88 67 ARG A CA 1
ATOM 518 C C . ARG A 1 67 ? 5.510 -6.349 0.657 1.00 89.88 67 ARG A C 1
ATOM 520 O O . ARG A 1 67 ? 6.239 -6.233 -0.329 1.00 89.88 67 ARG A O 1
ATOM 527 N N . TYR A 1 68 ? 4.286 -5.828 0.715 1.00 91.12 68 TYR A N 1
ATOM 528 C CA . TYR A 1 68 ? 3.696 -5.085 -0.399 1.00 91.12 68 TYR A CA 1
ATOM 529 C C . TYR A 1 68 ? 4.504 -3.819 -0.735 1.00 91.12 68 TYR A C 1
ATOM 531 O O . TYR A 1 68 ? 4.800 -3.545 -1.905 1.00 91.12 68 TYR A O 1
ATOM 539 N N . ARG A 1 69 ? 4.929 -3.067 0.288 1.00 90.50 69 ARG A N 1
ATOM 540 C CA . ARG A 1 69 ? 5.742 -1.855 0.126 1.00 90.50 69 ARG A CA 1
ATOM 541 C C . ARG A 1 69 ? 7.081 -2.168 -0.537 1.00 90.50 69 ARG A C 1
ATOM 543 O O . ARG A 1 69 ? 7.478 -1.446 -1.450 1.00 90.50 69 ARG A O 1
ATOM 550 N N . ALA A 1 70 ? 7.761 -3.228 -0.097 1.00 90.88 70 ALA A N 1
ATOM 551 C CA . ALA A 1 70 ? 9.028 -3.654 -0.679 1.00 90.88 70 ALA A CA 1
ATOM 552 C C . ALA A 1 70 ? 8.862 -4.039 -2.158 1.00 90.88 70 ALA A C 1
ATOM 554 O O . ALA A 1 70 ? 9.595 -3.523 -2.998 1.00 90.88 70 ALA A O 1
ATOM 555 N N . CYS A 1 71 ? 7.833 -4.823 -2.496 1.00 91.38 71 CYS A N 1
ATOM 556 C CA . CYS A 1 71 ? 7.535 -5.191 -3.884 1.00 91.38 71 CYS A CA 1
ATOM 557 C C . CYS A 1 71 ? 7.284 -3.958 -4.770 1.00 91.38 71 CYS A C 1
ATOM 559 O O . CYS A 1 71 ? 7.834 -3.831 -5.864 1.00 91.38 71 CYS A O 1
ATOM 561 N N . THR A 1 72 ? 6.502 -2.996 -4.273 1.00 89.56 72 THR A N 1
ATOM 562 C CA . THR A 1 72 ? 6.191 -1.759 -5.009 1.00 89.56 72 THR A CA 1
ATOM 563 C C . THR A 1 72 ? 7.433 -0.885 -5.206 1.00 89.56 72 THR A C 1
ATOM 565 O O . THR A 1 72 ? 7.602 -0.269 -6.259 1.00 89.56 72 THR A O 1
ATOM 568 N N . ALA A 1 73 ? 8.325 -0.834 -4.211 1.00 88.94 73 ALA A N 1
ATOM 569 C CA . ALA A 1 73 ? 9.591 -0.116 -4.315 1.00 88.94 73 ALA A CA 1
ATOM 570 C C . ALA A 1 73 ? 10.523 -0.746 -5.360 1.00 88.94 73 ALA A C 1
ATOM 572 O O . ALA A 1 73 ? 11.090 -0.017 -6.173 1.00 88.94 73 ALA A O 1
ATOM 573 N N . GLU A 1 74 ? 10.637 -2.075 -5.391 1.00 89.31 74 GLU A N 1
ATOM 574 C CA . GLU A 1 74 ? 11.424 -2.784 -6.408 1.00 89.31 74 GLU A CA 1
ATOM 575 C C . GLU A 1 74 ? 10.847 -2.588 -7.814 1.00 89.31 74 GLU A C 1
ATOM 577 O O . GLU A 1 74 ? 11.587 -2.244 -8.737 1.00 89.31 74 GLU A O 1
ATOM 582 N N . LYS A 1 75 ? 9.518 -2.664 -7.970 1.00 89.62 75 LYS A N 1
ATOM 583 C CA . LYS A 1 75 ? 8.840 -2.359 -9.240 1.00 89.62 75 LYS A CA 1
ATOM 584 C C . LYS A 1 75 ? 9.193 -0.954 -9.733 1.00 89.62 75 LYS A C 1
ATOM 586 O O . LYS A 1 75 ? 9.614 -0.778 -10.871 1.00 89.62 75 LYS A O 1
ATOM 591 N N . LEU A 1 76 ? 9.084 0.060 -8.876 1.00 89.38 76 LEU A N 1
ATOM 592 C CA . LEU A 1 76 ? 9.408 1.440 -9.254 1.00 89.38 76 LEU A CA 1
ATOM 593 C C . LEU A 1 76 ? 10.888 1.627 -9.607 1.00 89.38 76 LEU A C 1
ATOM 595 O O . LEU A 1 76 ? 11.189 2.372 -10.539 1.00 89.38 76 LEU A O 1
ATOM 599 N N . LYS A 1 77 ? 11.805 0.942 -8.911 1.00 89.25 77 LYS A N 1
ATOM 600 C CA . LYS A 1 77 ? 13.234 0.934 -9.266 1.00 89.25 77 LYS A CA 1
ATOM 601 C C . LYS A 1 77 ? 13.464 0.312 -10.642 1.00 89.25 77 LYS A C 1
ATOM 603 O O . LYS A 1 77 ? 14.181 0.905 -11.443 1.00 89.25 77 LYS A O 1
ATOM 608 N N . HIS A 1 78 ? 12.816 -0.816 -10.936 1.00 88.62 78 HIS A N 1
ATOM 609 C CA . HIS A 1 78 ? 12.907 -1.493 -12.232 1.00 88.62 78 HIS A CA 1
ATOM 610 C C . HIS A 1 78 ? 12.446 -0.595 -13.393 1.00 88.62 78 HIS A C 1
ATOM 612 O O . HIS A 1 78 ? 13.030 -0.619 -14.472 1.00 88.62 78 HIS A O 1
ATOM 618 N N . HIS A 1 79 ? 11.430 0.244 -13.166 1.00 88.56 79 HIS A N 1
ATOM 619 C CA . HIS A 1 79 ? 10.915 1.199 -14.160 1.00 88.56 79 HIS A CA 1
ATOM 620 C C . HIS A 1 79 ? 11.654 2.552 -14.182 1.00 88.56 79 HIS A C 1
ATOM 622 O O . HIS A 1 79 ? 11.279 3.439 -14.944 1.00 88.56 79 HIS A O 1
ATOM 628 N N . GLY A 1 80 ? 12.683 2.757 -13.349 1.00 88.00 80 GLY A N 1
ATOM 629 C CA . GLY A 1 80 ? 13.396 4.043 -13.253 1.00 88.00 80 GLY A CA 1
ATOM 630 C C . GLY A 1 80 ? 12.576 5.175 -12.610 1.00 88.00 80 GLY A C 1
ATOM 631 O O . GLY A 1 80 ? 12.933 6.351 -12.692 1.00 88.00 80 GLY A O 1
ATOM 632 N N . LEU A 1 81 ? 11.476 4.832 -11.939 1.00 88.06 81 LEU A N 1
ATOM 633 C CA . LEU A 1 81 ? 10.527 5.757 -11.314 1.00 88.06 81 LEU A CA 1
ATOM 634 C C . LEU A 1 81 ? 10.783 5.957 -9.812 1.00 88.06 81 LEU A C 1
ATOM 636 O O . LEU A 1 81 ? 9.968 6.560 -9.118 1.00 88.06 81 LEU A O 1
ATOM 640 N N . SER A 1 82 ? 11.912 5.473 -9.289 1.00 83.94 82 SER A N 1
ATOM 641 C CA . SER A 1 82 ? 12.269 5.585 -7.867 1.00 83.94 82 SER A CA 1
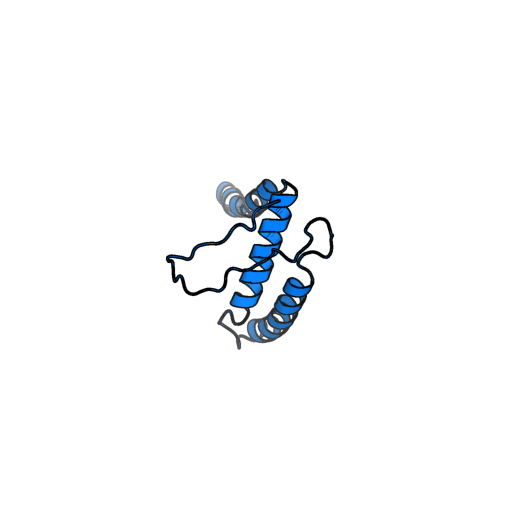ATOM 642 C C . SER A 1 82 ? 12.245 7.029 -7.348 1.00 83.94 82 SER A C 1
ATOM 644 O O . SER A 1 82 ? 11.783 7.262 -6.235 1.00 83.94 82 SER A O 1
ATOM 646 N N . HIS A 1 83 ? 12.643 8.003 -8.174 1.00 84.06 83 HIS A N 1
ATOM 647 C CA . HIS A 1 83 ? 12.627 9.430 -7.831 1.00 84.06 83 HIS A CA 1
ATOM 648 C C . HIS A 1 83 ? 11.224 9.961 -7.485 1.00 84.06 83 HIS A C 1
ATOM 650 O O . HIS A 1 83 ? 11.095 10.860 -6.651 1.00 84.06 83 HIS A O 1
ATOM 656 N N . LEU A 1 84 ? 10.167 9.390 -8.081 1.00 83.31 84 LEU A N 1
ATOM 657 C C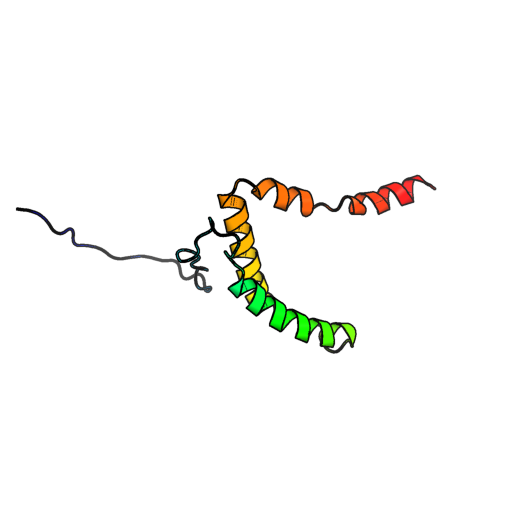A . LEU A 1 84 ? 8.791 9.736 -7.734 1.00 83.31 84 LEU A CA 1
ATOM 658 C C . LEU A 1 84 ? 8.510 9.321 -6.289 1.00 83.31 84 LEU A C 1
ATOM 660 O O . LEU A 1 84 ? 7.975 10.097 -5.514 1.00 83.31 84 LEU A O 1
ATOM 664 N N . GLN A 1 85 ? 8.954 8.148 -5.849 1.00 81.38 85 GLN A N 1
ATOM 665 C CA . GLN A 1 85 ? 8.702 7.721 -4.472 1.00 81.38 85 GLN A CA 1
ATOM 666 C C . GLN A 1 85 ? 9.268 8.700 -3.426 1.00 81.38 85 GLN A C 1
ATOM 668 O O . GLN A 1 85 ? 8.662 8.891 -2.374 1.00 81.38 85 GLN A O 1
ATOM 673 N N . ASP A 1 86 ? 10.394 9.352 -3.717 1.00 79.62 86 ASP A N 1
ATOM 674 C CA . ASP A 1 86 ? 11.019 10.320 -2.813 1.00 79.62 86 ASP A CA 1
ATOM 675 C C . ASP A 1 86 ? 10.405 11.719 -2.901 1.00 79.62 86 ASP A C 1
ATOM 677 O O . ASP A 1 86 ? 10.288 12.401 -1.880 1.00 79.62 86 ASP A O 1
ATOM 681 N N . GLN A 1 87 ? 9.949 12.129 -4.087 1.00 79.06 87 GLN A N 1
ATOM 682 C CA . GLN A 1 87 ? 9.220 13.386 -4.254 1.00 79.06 87 GLN A CA 1
ATOM 683 C C . GLN A 1 87 ? 7.903 13.374 -3.466 1.00 79.06 87 GLN A C 1
ATOM 685 O O . GLN A 1 87 ? 7.580 14.349 -2.796 1.00 79.06 87 GLN A O 1
ATOM 690 N N . TRP A 1 88 ? 7.183 12.250 -3.473 1.00 76.50 88 TRP A N 1
ATOM 691 C CA . TRP A 1 88 ? 5.881 12.126 -2.809 1.00 76.50 88 TRP A CA 1
ATOM 692 C C . TRP A 1 88 ? 5.982 11.927 -1.288 1.00 76.50 88 TRP A C 1
ATOM 694 O O . TRP A 1 88 ? 5.020 12.187 -0.569 1.00 76.50 88 TRP A O 1
ATOM 704 N N . LYS A 1 89 ? 7.147 11.517 -0.764 1.00 76.62 89 LYS A N 1
ATOM 705 C CA . LYS A 1 89 ? 7.405 11.480 0.690 1.00 76.62 89 LYS A CA 1
ATOM 706 C C . LYS A 1 89 ? 7.475 12.870 1.319 1.00 76.62 89 LYS A C 1
ATOM 708 O O . LYS A 1 89 ? 7.348 12.976 2.537 1.00 76.62 89 LYS A O 1
ATOM 713 N N . LYS A 1 90 ? 7.695 13.920 0.522 1.00 69.56 90 LYS A N 1
ATOM 714 C CA . LYS A 1 90 ? 7.619 15.308 0.973 1.00 69.56 90 LYS A CA 1
ATOM 715 C C . LYS A 1 90 ? 6.253 15.864 0.610 1.00 69.56 90 LYS A C 1
ATOM 717 O O . LYS A 1 90 ? 6.041 16.247 -0.537 1.00 69.56 90 LYS A O 1
ATOM 722 N N . PRO A 1 91 ? 5.315 15.920 1.556 1.00 62.59 91 PRO A N 1
ATOM 723 C CA . PRO A 1 91 ? 4.095 16.630 1.279 1.00 62.59 91 PRO A CA 1
ATOM 724 C C . PRO A 1 91 ? 4.375 18.124 1.130 1.00 62.59 91 PRO A C 1
ATOM 726 O O . PRO A 1 91 ? 4.935 18.745 2.029 1.00 62.59 91 PRO A O 1
ATOM 729 N N . ASP A 1 92 ? 3.902 18.705 0.033 1.00 62.16 92 ASP A N 1
ATOM 730 C CA . ASP A 1 92 ? 3.802 20.158 -0.161 1.00 62.16 92 ASP A CA 1
ATOM 731 C C . ASP A 1 92 ? 2.997 20.822 0.980 1.00 62.16 92 ASP A C 1
ATOM 733 O O . ASP A 1 92 ? 3.282 21.938 1.405 1.00 62.16 92 ASP A O 1
ATOM 737 N N . TRP A 1 93 ? 2.071 20.076 1.605 1.00 59.97 93 TRP A N 1
ATOM 738 C CA . TRP A 1 93 ? 1.342 20.538 2.789 1.00 59.97 93 TRP A CA 1
ATOM 739 C C . TRP A 1 93 ? 2.217 20.760 4.029 1.00 59.97 93 TRP A C 1
ATOM 741 O O . TRP A 1 93 ? 1.807 21.521 4.901 1.00 59.97 93 TRP A O 1
ATOM 751 N N . ALA A 1 94 ? 3.420 20.178 4.124 1.00 61.12 94 ALA A N 1
ATOM 752 C CA . ALA A 1 94 ? 4.350 20.518 5.207 1.00 61.12 94 ALA A CA 1
ATOM 753 C C . ALA A 1 94 ? 4.797 21.993 5.141 1.00 61.12 94 ALA A C 1
ATOM 755 O O . ALA A 1 94 ? 5.226 22.555 6.148 1.00 61.12 94 ALA A O 1
ATOM 756 N N . ASP A 1 95 ? 4.646 22.637 3.980 1.00 63.19 95 ASP A N 1
ATOM 757 C CA . ASP A 1 95 ? 4.842 24.075 3.799 1.00 63.19 95 ASP A CA 1
ATOM 758 C C . ASP A 1 95 ? 3.562 24.887 4.085 1.00 63.19 95 ASP A C 1
ATOM 760 O O . ASP A 1 95 ? 3.646 26.080 4.362 1.00 63.19 95 ASP A O 1
ATOM 764 N N . LEU A 1 96 ? 2.367 24.275 4.125 1.00 63.62 96 LEU A N 1
ATOM 765 C CA . LEU A 1 96 ? 1.129 24.997 4.468 1.00 63.62 96 LEU A CA 1
ATOM 766 C C . LEU A 1 96 ? 1.152 25.541 5.901 1.00 63.62 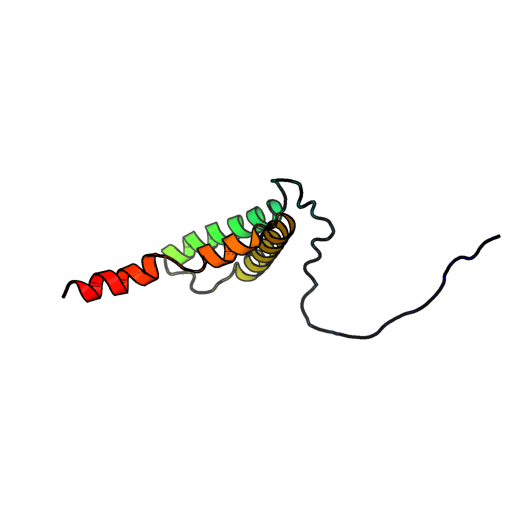96 LEU A C 1
ATOM 768 O O . LEU A 1 96 ? 0.646 26.638 6.130 1.00 63.62 96 LEU A O 1
ATOM 772 N N . ASP A 1 97 ? 1.779 24.841 6.850 1.00 66.62 97 ASP A N 1
ATOM 773 C CA . ASP A 1 97 ? 2.017 25.371 8.203 1.00 66.62 97 ASP A CA 1
ATOM 774 C C . ASP A 1 97 ? 2.944 26.602 8.181 1.00 66.62 97 ASP A C 1
ATOM 776 O O . ASP A 1 97 ? 2.737 27.571 8.919 1.00 66.62 97 ASP A O 1
ATOM 780 N N . THR A 1 98 ? 3.931 26.615 7.281 1.00 67.06 98 THR A N 1
ATOM 781 C CA . THR A 1 98 ? 4.843 27.750 7.065 1.00 67.06 98 THR A CA 1
ATOM 782 C C . THR A 1 98 ? 4.137 28.926 6.385 1.00 67.06 98 THR A C 1
ATOM 784 O O . THR A 1 98 ? 4.344 30.078 6.769 1.00 67.06 98 THR A O 1
ATOM 787 N N . ILE A 1 99 ? 3.268 28.654 5.408 1.00 64.31 99 ILE A N 1
ATOM 788 C CA . ILE A 1 99 ? 2.450 29.655 4.710 1.00 64.31 99 ILE A CA 1
ATOM 789 C C . ILE A 1 99 ? 1.409 30.256 5.663 1.00 64.31 99 ILE A C 1
ATOM 791 O O . ILE A 1 99 ? 1.199 31.468 5.653 1.00 64.31 99 ILE A O 1
ATOM 795 N N . ARG A 1 100 ? 0.794 29.438 6.529 1.00 67.94 100 ARG A N 1
ATOM 796 C CA . ARG A 1 100 ? -0.192 29.896 7.515 1.00 67.94 100 ARG A CA 1
ATOM 797 C C . ARG A 1 100 ? 0.435 30.797 8.578 1.00 67.94 100 ARG A C 1
ATOM 799 O O . ARG A 1 100 ? -0.165 31.811 8.901 1.00 67.94 100 ARG A O 1
ATOM 806 N N . ARG A 1 101 ? 1.649 30.484 9.055 1.00 63.84 101 ARG A N 1
ATOM 807 C CA . ARG A 1 101 ? 2.378 31.309 10.042 1.00 63.84 101 ARG A CA 1
ATOM 808 C C . ARG A 1 101 ? 2.983 32.604 9.500 1.00 63.84 101 ARG A C 1
ATOM 810 O O . ARG A 1 101 ? 3.285 33.486 10.287 1.00 63.84 101 ARG A O 1
ATOM 817 N N . LYS A 1 102 ? 3.189 32.731 8.187 1.00 65.56 102 LYS A N 1
ATOM 818 C CA . LYS A 1 102 ? 3.672 33.977 7.556 1.00 65.56 102 LYS A CA 1
ATOM 819 C C . LYS A 1 102 ? 2.558 34.993 7.274 1.00 65.56 102 LYS A C 1
ATOM 821 O O . LYS A 1 102 ? 2.841 36.053 6.722 1.00 65.56 102 LYS A O 1
ATOM 826 N N . LYS A 1 103 ? 1.303 34.641 7.567 1.00 66.62 103 LYS A N 1
ATOM 827 C CA . LYS A 1 103 ? 0.133 35.500 7.350 1.00 66.62 103 LYS A CA 1
ATOM 828 C C . LYS A 1 103 ? -0.283 36.289 8.605 1.00 66.62 103 LYS A C 1
ATOM 830 O O . LYS A 1 103 ? -1.202 37.099 8.504 1.00 66.62 103 LYS A O 1
ATOM 835 N N . ASP A 1 104 ? 0.405 36.073 9.725 1.00 51.03 104 ASP A N 1
ATOM 836 C CA . ASP A 1 104 ? 0.376 36.904 10.937 1.00 51.03 104 ASP A CA 1
ATOM 837 C C . ASP A 1 104 ? 1.535 37.916 10.918 1.00 51.03 104 ASP A C 1
ATOM 839 O O . ASP A 1 104 ? 1.329 39.059 11.387 1.00 51.03 104 ASP A O 1
#

Sequence (104 aa):
MSQQPKEEAAPGDASSSPPLDFSGIDFSKPEACLDLKEEHDQCFHVWLAKFVKGEAQTDECKPSWERYRACTAEKLKHHGLSHLQDQWKKPDWADLDTIRRKKD